Protein AF-X6KW00-F1 (afdb_monomer_lite)

Sequence (96 aa):
MMKRTTAAAILSAMPMTLWAMGDQPDPDGLLDIEGTLQQGTECPLIVTDSGTAFALSMGDRKWEAGQRVRVHGSLVEMSICMEGEGTIGVSDIDPL

pLDDT: mean 82.02, std 20.24, range [38.0, 98.69]

Secondary structure (DSSP, 8-state):
----PPPPP-----------TT-PPPTTS-EEEEEEEE--SSS-EEE-TT--EEEEE-TT----TT-EEEEEEEEESS-S---BS-EEEEEEEEE-

Foldseek 3Di:
DDDDDDDDDDDDDDDPDDDDPAFDQDPVQKTWAKAFWADDPQAIWGQHPVRAIEGEPQDPDDDDGRFIKIFIFHFDPDDPRCPTPGYGDTPDMGTD

Radius of gyration: 20.46 Å; chains: 1; bounding box: 64×25×53 Å

Structure (mmCIF, N/CA/C/O backbone):
data_AF-X6KW00-F1
#
_entry.id   AF-X6KW00-F1
#
loop_
_atom_site.group_PDB
_atom_site.id
_atom_site.type_symbol
_atom_site.label_atom_id
_atom_site.label_alt_id
_atom_site.label_comp_id
_atom_site.label_asym_id
_atom_site.label_entity_id
_atom_site.label_seq_id
_atom_site.pdbx_PDB_ins_code
_atom_site.Cartn_x
_atom_site.Cartn_y
_atom_site.Cartn_z
_atom_site.occupancy
_atom_site.B_iso_or_equiv
_atom_site.auth_seq_id
_atom_site.auth_comp_id
_atom_site.auth_asym_id
_atom_site.auth_atom_id
_atom_site.pdbx_PDB_model_num
ATOM 1 N N . MET A 1 1 ? 53.319 -12.204 39.450 1.00 47.81 1 MET A N 1
ATOM 2 C CA . MET A 1 1 ? 52.232 -12.633 38.539 1.00 47.81 1 MET A CA 1
ATOM 3 C C . MET A 1 1 ? 50.963 -12.872 39.353 1.00 47.81 1 MET A C 1
ATOM 5 O O . MET A 1 1 ? 51.083 -13.279 40.496 1.00 47.81 1 MET A O 1
ATOM 9 N N . MET A 1 2 ? 49.799 -12.601 38.750 1.00 46.34 2 MET A N 1
ATOM 10 C CA . MET A 1 2 ? 48.419 -12.703 39.268 1.00 46.34 2 MET A CA 1
ATOM 11 C C . MET A 1 2 ? 47.925 -11.658 40.287 1.00 46.34 2 MET A C 1
ATOM 13 O O . MET A 1 2 ? 48.181 -11.752 41.481 1.00 46.34 2 MET A O 1
ATOM 17 N N . LYS A 1 3 ? 47.055 -10.763 39.796 1.00 38.00 3 LYS A N 1
ATOM 18 C CA . LYS A 1 3 ? 45.714 -10.494 40.353 1.00 38.00 3 LYS A CA 1
ATOM 19 C C . LYS A 1 3 ? 44.872 -9.808 39.266 1.00 38.00 3 LYS A C 1
ATOM 21 O O . LYS A 1 3 ? 45.100 -8.649 38.944 1.00 38.00 3 LYS A O 1
ATOM 26 N N . ARG A 1 4 ? 43.96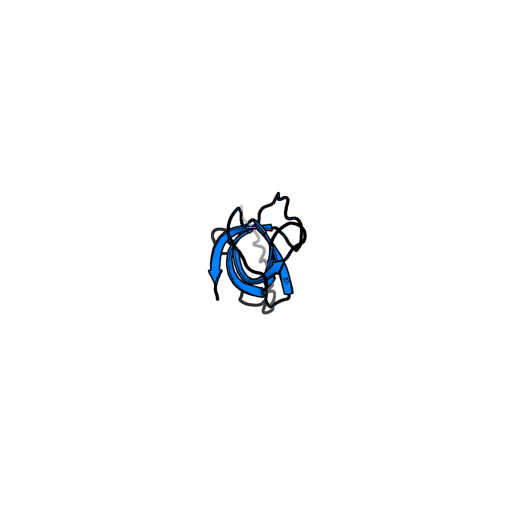3 -10.561 38.637 1.00 50.06 4 ARG A N 1
ATOM 27 C CA . ARG A 1 4 ? 42.912 -10.029 37.756 1.00 50.06 4 ARG A CA 1
ATOM 28 C C . ARG A 1 4 ? 41.625 -10.001 38.573 1.00 50.06 4 ARG A C 1
ATOM 30 O O . ARG A 1 4 ? 41.167 -11.051 39.010 1.00 50.06 4 ARG A O 1
ATOM 37 N N . THR A 1 5 ? 41.102 -8.806 38.811 1.00 47.25 5 THR A N 1
ATOM 38 C CA . THR A 1 5 ? 39.838 -8.577 39.514 1.00 47.25 5 THR A CA 1
ATOM 39 C C . THR A 1 5 ? 38.722 -8.522 38.476 1.00 47.25 5 THR A C 1
ATOM 41 O O . THR A 1 5 ? 38.764 -7.692 37.572 1.00 47.25 5 THR A O 1
ATOM 44 N N . THR A 1 6 ? 37.757 -9.432 38.576 1.00 48.53 6 THR A N 1
ATOM 45 C CA . THR A 1 6 ? 36.598 -9.528 37.680 1.00 48.53 6 THR A CA 1
ATOM 46 C C . THR A 1 6 ? 35.519 -8.544 38.133 1.00 48.53 6 THR A C 1
ATOM 48 O O . THR A 1 6 ? 35.079 -8.604 39.279 1.00 48.53 6 THR A O 1
ATOM 51 N N . ALA A 1 7 ? 35.094 -7.639 37.249 1.00 47.12 7 ALA A N 1
ATOM 52 C CA . ALA A 1 7 ? 33.946 -6.764 37.470 1.00 47.12 7 ALA A CA 1
ATOM 53 C C . ALA A 1 7 ? 32.648 -7.509 37.114 1.00 47.12 7 ALA A C 1
ATOM 55 O O . ALA A 1 7 ? 32.518 -8.037 36.011 1.00 47.12 7 ALA A O 1
ATOM 56 N N . ALA A 1 8 ? 31.701 -7.557 38.051 1.00 47.22 8 ALA A N 1
ATOM 57 C CA . ALA A 1 8 ? 30.345 -8.042 37.826 1.00 47.22 8 ALA A CA 1
ATOM 58 C C . ALA A 1 8 ? 29.494 -6.901 37.247 1.00 47.22 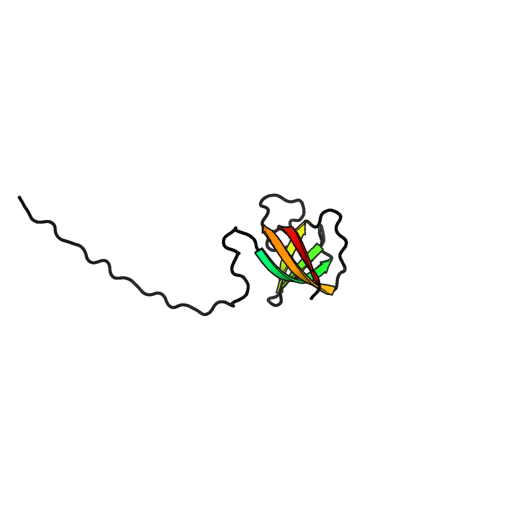8 ALA A C 1
ATOM 60 O O . ALA A 1 8 ? 29.296 -5.882 37.906 1.00 47.22 8 ALA A O 1
ATOM 61 N N . ALA A 1 9 ? 29.009 -7.064 36.015 1.00 48.38 9 ALA A N 1
ATOM 62 C CA . ALA A 1 9 ? 28.032 -6.164 35.413 1.00 48.38 9 ALA A CA 1
ATOM 63 C C . ALA A 1 9 ? 26.620 -6.637 35.785 1.00 48.38 9 ALA A C 1
ATOM 65 O O . ALA A 1 9 ? 26.226 -7.766 35.497 1.00 48.38 9 ALA A O 1
ATOM 66 N N . ILE A 1 10 ? 25.887 -5.762 36.465 1.00 55.56 10 ILE A N 1
ATOM 67 C CA . ILE A 1 10 ? 24.501 -5.946 36.890 1.00 55.56 10 ILE A CA 1
ATOM 68 C C . ILE A 1 10 ? 23.615 -5.820 35.642 1.00 55.56 10 ILE A C 1
ATOM 70 O O . ILE A 1 10 ? 23.523 -4.739 35.062 1.00 55.56 10 ILE A O 1
ATOM 74 N N . LEU A 1 11 ? 22.975 -6.917 35.221 1.00 47.75 11 LEU A N 1
ATOM 75 C CA . LEU A 1 11 ? 21.908 -6.881 34.218 1.00 47.75 11 LEU A CA 1
ATOM 76 C C . LEU A 1 11 ? 20.708 -6.126 34.808 1.00 47.75 11 LEU A C 1
ATOM 78 O O . LEU A 1 11 ? 20.015 -6.641 35.684 1.00 47.75 11 LEU A O 1
ATOM 82 N N . SER A 1 12 ? 20.455 -4.909 34.326 1.00 48.84 12 SER A N 1
ATOM 83 C CA . SER A 1 12 ? 19.164 -4.248 34.529 1.00 48.84 12 SER A CA 1
ATOM 84 C C . SER A 1 12 ? 18.145 -4.860 33.575 1.00 48.84 12 SER A C 1
ATOM 86 O O . SER A 1 12 ? 18.225 -4.671 32.365 1.00 48.84 12 SER A O 1
ATOM 88 N N . ALA A 1 13 ? 17.192 -5.603 34.134 1.00 57.00 13 ALA A N 1
ATOM 89 C CA . ALA A 1 13 ? 15.978 -6.012 33.448 1.00 57.00 13 ALA A CA 1
ATOM 90 C C . ALA A 1 13 ? 15.081 -4.779 33.256 1.00 57.00 13 ALA A C 1
ATOM 92 O O . ALA A 1 13 ? 14.555 -4.237 34.228 1.00 57.00 13 ALA A O 1
ATOM 93 N N . MET A 1 14 ? 14.925 -4.320 32.014 1.00 53.50 14 MET A N 1
ATOM 94 C CA . MET A 1 14 ? 13.899 -3.337 31.667 1.00 53.50 14 MET A CA 1
ATOM 95 C C . MET A 1 14 ? 12.588 -4.068 31.334 1.00 53.50 14 MET A C 1
ATOM 97 O O . MET A 1 14 ? 12.623 -5.095 30.652 1.00 53.50 14 MET A O 1
ATOM 101 N N . PRO A 1 15 ? 11.441 -3.587 31.841 1.00 52.47 15 PRO A N 1
ATOM 102 C CA . PRO A 1 15 ? 10.159 -4.264 31.705 1.00 52.47 15 PRO A CA 1
ATOM 103 C C . PRO A 1 15 ? 9.643 -4.197 30.262 1.00 52.47 15 PRO A C 1
ATOM 105 O O . PRO A 1 15 ? 9.578 -3.125 29.666 1.00 52.47 15 PRO A O 1
ATOM 108 N N . MET A 1 16 ? 9.243 -5.358 29.732 1.00 45.56 16 MET A N 1
ATOM 109 C CA . MET A 1 16 ? 8.469 -5.518 28.498 1.00 45.56 16 MET A CA 1
ATOM 110 C C . MET A 1 16 ? 7.105 -4.832 28.649 1.00 45.56 16 MET A C 1
ATOM 112 O O . MET A 1 16 ? 6.121 -5.445 29.065 1.00 45.56 16 MET A O 1
ATOM 116 N N . THR A 1 17 ? 7.023 -3.548 28.317 1.00 52.94 17 THR A N 1
ATOM 117 C CA . THR A 1 17 ? 5.748 -2.923 27.968 1.00 52.94 17 THR A CA 1
ATOM 118 C C . THR A 1 17 ? 5.274 -3.510 26.649 1.00 52.94 17 THR A C 1
ATOM 120 O O . THR A 1 17 ? 5.778 -3.168 25.588 1.00 52.94 17 THR A O 1
ATOM 123 N N . LEU A 1 18 ? 4.341 -4.449 26.782 1.00 51.50 18 LEU A N 1
ATOM 124 C CA . LEU A 1 18 ? 3.241 -4.806 25.890 1.00 51.50 18 LEU A CA 1
ATOM 125 C C . LEU A 1 18 ? 3.020 -3.819 24.715 1.00 51.50 18 LEU A C 1
ATOM 127 O O . LEU A 1 18 ? 2.132 -2.971 24.766 1.00 51.50 18 LEU A O 1
ATOM 131 N N . TRP A 1 19 ? 3.826 -3.917 23.658 1.00 51.91 19 TRP A N 1
ATOM 132 C CA . TRP A 1 19 ? 3.528 -3.307 22.362 1.00 51.91 19 TRP A CA 1
ATOM 133 C C . TRP A 1 19 ? 2.774 -4.315 21.499 1.00 51.91 19 TRP A C 1
ATOM 135 O O . TRP A 1 19 ? 3.012 -5.520 21.580 1.00 51.91 19 TRP A O 1
ATOM 145 N N . ALA A 1 20 ? 1.793 -3.802 20.760 1.00 53.28 20 ALA A N 1
ATOM 146 C CA . ALA A 1 20 ? 0.831 -4.556 19.976 1.00 53.28 20 ALA A CA 1
ATOM 147 C C . ALA A 1 20 ? 1.516 -5.624 19.110 1.00 53.28 20 ALA A C 1
ATOM 149 O O . ALA A 1 20 ? 2.384 -5.331 18.293 1.00 53.28 20 ALA A O 1
ATOM 150 N N . MET A 1 21 ? 1.112 -6.877 19.311 1.00 51.09 21 MET A N 1
ATOM 151 C CA . MET A 1 21 ? 1.476 -7.995 18.448 1.00 51.09 21 MET A CA 1
ATOM 152 C C . MET A 1 21 ? 0.762 -7.797 17.106 1.00 51.09 21 MET A C 1
ATOM 154 O O . MET A 1 21 ? -0.417 -8.124 16.995 1.00 51.09 21 MET A O 1
ATOM 158 N N . GLY A 1 22 ? 1.442 -7.208 16.124 1.00 53.38 22 GLY A N 1
ATOM 159 C CA . GLY A 1 22 ? 0.882 -7.010 14.783 1.00 53.38 22 GLY A CA 1
ATOM 160 C C . GLY A 1 22 ? 1.822 -6.400 13.745 1.00 53.38 22 GLY A C 1
ATOM 161 O O . GLY A 1 22 ? 1.496 -6.454 12.573 1.00 53.38 22 GLY A O 1
ATOM 162 N N . ASP A 1 23 ? 2.977 -5.865 14.146 1.00 58.84 23 ASP A N 1
ATOM 163 C CA . ASP A 1 23 ? 3.870 -5.127 13.237 1.00 58.84 23 ASP A CA 1
ATOM 164 C C . ASP A 1 23 ? 5.333 -5.571 13.408 1.00 58.84 23 ASP A C 1
ATOM 166 O O . ASP A 1 23 ? 6.249 -4.758 13.491 1.00 58.84 23 ASP A O 1
ATOM 170 N N . GLN A 1 24 ? 5.579 -6.873 13.603 1.00 55.16 24 GLN A N 1
ATOM 171 C CA . GLN A 1 24 ? 6.963 -7.343 13.666 1.00 55.16 24 GLN A CA 1
ATOM 172 C C . GLN A 1 24 ? 7.444 -7.587 12.232 1.00 55.16 24 GLN A C 1
ATOM 174 O O . GLN A 1 24 ? 6.875 -8.460 11.578 1.00 55.16 24 GLN A O 1
ATOM 179 N N . PRO A 1 25 ? 8.454 -6.843 11.736 1.00 53.81 25 PRO A N 1
ATOM 180 C CA . PRO A 1 25 ? 8.990 -7.070 10.402 1.00 53.81 25 PRO A CA 1
ATOM 181 C C . PRO A 1 25 ? 9.469 -8.519 10.298 1.00 53.81 25 PRO A C 1
ATOM 183 O O . PRO A 1 25 ? 10.087 -9.051 11.229 1.00 53.81 25 PRO A O 1
ATOM 186 N N . ASP A 1 26 ? 9.150 -9.153 9.176 1.00 58.38 26 ASP A N 1
ATOM 187 C CA . ASP A 1 26 ? 9.627 -10.481 8.818 1.00 58.38 26 ASP A CA 1
ATOM 188 C C . ASP A 1 26 ? 11.170 -10.505 8.922 1.00 58.38 26 ASP A C 1
ATOM 190 O O . ASP A 1 26 ? 11.809 -9.479 8.649 1.00 58.38 26 ASP A O 1
ATOM 194 N N . PRO A 1 27 ? 11.810 -11.616 9.343 1.00 54.94 27 PRO A N 1
ATOM 195 C CA . PRO A 1 27 ? 13.274 -11.728 9.408 1.00 54.94 27 PRO A CA 1
ATOM 196 C C . PRO A 1 27 ? 14.008 -11.305 8.126 1.00 54.94 27 PRO A C 1
ATOM 198 O O . PRO A 1 27 ? 15.174 -10.912 8.210 1.00 54.94 27 PRO A O 1
ATOM 201 N N . ASP A 1 28 ? 13.334 -11.323 6.976 1.00 60.69 28 ASP A N 1
ATOM 202 C CA . ASP A 1 28 ? 13.884 -10.876 5.695 1.00 60.69 28 ASP A CA 1
ATOM 203 C C . ASP A 1 28 ? 13.819 -9.344 5.483 1.00 60.69 28 ASP A C 1
ATOM 205 O O . ASP A 1 28 ? 14.198 -8.838 4.424 1.00 60.69 28 ASP A O 1
ATOM 209 N N . GLY A 1 29 ? 13.358 -8.580 6.481 1.00 70.12 29 GLY A N 1
ATOM 210 C CA . GLY A 1 29 ? 13.126 -7.135 6.373 1.00 70.12 29 GLY A CA 1
ATOM 211 C C . GLY A 1 29 ? 11.881 -6.788 5.553 1.00 70.12 29 GLY A C 1
ATOM 212 O O . GLY A 1 29 ? 11.721 -5.641 5.128 1.00 70.12 29 GLY A O 1
ATOM 213 N N . LEU A 1 30 ? 11.016 -7.778 5.319 1.00 81.56 30 LEU A N 1
ATOM 214 C CA . LEU A 1 30 ? 9.727 -7.598 4.671 1.00 81.56 30 LEU A CA 1
ATOM 215 C C . LEU A 1 30 ? 8.678 -7.186 5.709 1.00 81.56 30 LEU A C 1
ATOM 217 O O . LEU A 1 30 ? 8.632 -7.693 6.827 1.00 81.56 30 LEU A O 1
ATOM 221 N N . LEU A 1 31 ? 7.837 -6.237 5.335 1.00 90.56 31 LEU A N 1
ATOM 222 C CA . LEU A 1 31 ? 6.653 -5.846 6.076 1.00 90.56 31 LEU A CA 1
ATOM 223 C C . LEU A 1 31 ? 5.476 -6.709 5.626 1.00 90.56 31 LEU A C 1
ATOM 225 O O . LEU A 1 31 ? 5.315 -6.953 4.430 1.00 90.56 31 LEU A O 1
ATOM 229 N N . ASP A 1 32 ? 4.662 -7.124 6.591 1.00 94.50 32 ASP A N 1
ATOM 230 C CA . ASP A 1 32 ? 3.352 -7.743 6.399 1.00 94.50 32 ASP A CA 1
ATOM 231 C C . ASP A 1 32 ? 2.338 -6.898 7.178 1.00 94.50 32 ASP A C 1
ATOM 233 O O . ASP A 1 32 ? 2.321 -6.923 8.409 1.00 94.50 32 ASP A O 1
ATOM 237 N N . ILE A 1 33 ? 1.585 -6.058 6.464 1.00 95.88 33 ILE A N 1
ATOM 238 C CA . ILE A 1 33 ? 0.727 -5.031 7.066 1.00 95.88 33 ILE A CA 1
ATOM 239 C C . ILE A 1 33 ? -0.699 -5.181 6.557 1.00 95.88 33 ILE A C 1
ATOM 241 O O . ILE A 1 33 ? -0.955 -5.223 5.353 1.00 95.88 33 ILE A O 1
ATOM 245 N N . GLU A 1 34 ? -1.648 -5.175 7.488 1.00 98.06 34 GLU A N 1
ATOM 246 C CA . GLU A 1 34 ? -3.073 -5.104 7.186 1.00 98.06 34 GLU A CA 1
ATOM 247 C C . GLU A 1 34 ? -3.617 -3.688 7.337 1.00 98.06 34 GLU A C 1
ATOM 249 O O . GLU A 1 34 ? -3.236 -2.927 8.232 1.00 98.06 34 GLU A O 1
ATOM 254 N N . GLY A 1 35 ? -4.581 -3.345 6.490 1.00 98.19 35 GLY A N 1
ATOM 255 C CA . GLY A 1 35 ? -5.226 -2.047 6.567 1.00 98.19 35 GLY A CA 1
ATOM 256 C C . GLY A 1 35 ? -6.260 -1.821 5.482 1.00 98.19 35 GLY A C 1
ATOM 257 O O . GLY A 1 35 ? -6.593 -2.707 4.696 1.00 98.19 35 GLY A O 1
ATOM 258 N N . THR A 1 36 ? -6.790 -0.604 5.466 1.00 98.69 36 THR A N 1
ATOM 259 C CA . THR A 1 36 ? -7.742 -0.151 4.452 1.00 98.69 36 THR A CA 1
ATOM 260 C C . THR A 1 36 ? -7.022 0.709 3.429 1.00 98.69 36 THR A C 1
ATOM 262 O O . THR A 1 36 ? -6.327 1.660 3.795 1.00 98.69 36 THR A O 1
ATOM 265 N N . LEU A 1 37 ? -7.213 0.399 2.150 1.00 98.44 37 LEU A N 1
ATOM 266 C CA . LEU A 1 37 ? -6.694 1.203 1.058 1.00 98.44 37 LEU A CA 1
ATOM 267 C C . LEU A 1 37 ? -7.414 2.547 0.997 1.00 98.44 37 LEU A C 1
ATOM 269 O O . LEU A 1 37 ? -8.643 2.614 1.048 1.00 98.44 37 LEU A O 1
ATOM 273 N N . GLN A 1 38 ? -6.656 3.623 0.848 1.00 98.44 38 GLN A N 1
ATOM 274 C CA . GLN A 1 38 ? -7.189 4.968 0.676 1.00 98.44 38 GLN A CA 1
ATOM 275 C C . GLN A 1 38 ? -6.526 5.669 -0.505 1.00 98.44 38 GLN A C 1
ATOM 277 O O . GLN A 1 38 ? -5.413 5.344 -0.919 1.00 98.44 38 GLN A O 1
ATOM 282 N N . GLN A 1 39 ? -7.234 6.651 -1.053 1.00 97.69 39 GLN A N 1
ATOM 283 C CA . GLN A 1 39 ? -6.661 7.555 -2.036 1.00 97.69 39 GLN A CA 1
ATOM 284 C C . GLN A 1 39 ? -5.650 8.466 -1.338 1.00 97.69 39 GLN A C 1
ATOM 286 O O . GLN A 1 39 ? -6.042 9.243 -0.471 1.00 97.69 39 GLN A O 1
ATOM 291 N N . GLY A 1 40 ? -4.381 8.386 -1.734 1.00 96.00 40 GLY A N 1
ATOM 292 C CA . GLY A 1 40 ? -3.383 9.389 -1.372 1.00 96.00 40 GLY A CA 1
ATOM 293 C C . GLY A 1 40 ? -3.226 10.463 -2.445 1.00 96.00 40 GLY A C 1
ATOM 294 O O . GLY A 1 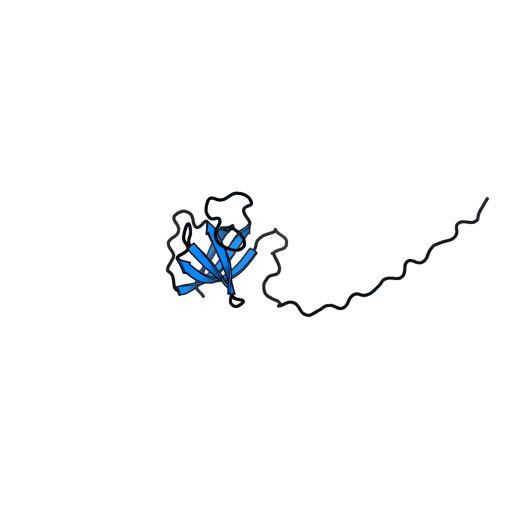40 ? -3.802 10.385 -3.540 1.00 96.00 40 GLY A O 1
ATOM 295 N N . THR A 1 41 ? -2.437 11.469 -2.098 1.00 95.81 41 THR A N 1
ATOM 296 C CA . THR A 1 41 ? -2.079 12.640 -2.902 1.00 95.81 41 THR A CA 1
ATOM 297 C C . THR A 1 41 ? -1.200 12.251 -4.085 1.00 95.81 41 THR A C 1
ATOM 299 O O . THR A 1 41 ? -1.416 12.725 -5.200 1.00 95.81 41 THR A O 1
ATOM 302 N N . GLU A 1 42 ? -0.220 11.381 -3.844 1.00 94.56 42 GLU A N 1
ATOM 303 C CA . GLU A 1 42 ? 0.752 10.941 -4.853 1.00 94.56 42 G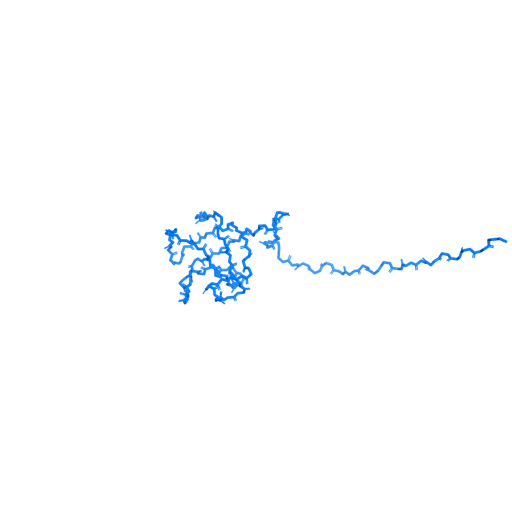LU A CA 1
ATOM 304 C C . GLU A 1 42 ? 0.477 9.504 -5.290 1.00 94.56 42 GLU A C 1
ATOM 306 O O . GLU A 1 42 ? 0.390 9.201 -6.479 1.00 94.56 42 GLU A O 1
ATOM 311 N N . CYS A 1 43 ? 0.315 8.622 -4.308 1.00 96.50 43 CYS A N 1
ATOM 312 C CA . CYS A 1 43 ? 0.148 7.190 -4.488 1.00 96.50 43 CYS A CA 1
ATOM 313 C C . CYS A 1 43 ? -0.944 6.686 -3.534 1.00 96.50 43 CYS A C 1
ATOM 315 O O . CYS A 1 43 ? -1.344 7.410 -2.623 1.00 96.50 43 CYS A O 1
ATOM 317 N N . PRO A 1 44 ? -1.457 5.464 -3.721 1.00 97.75 44 PRO A N 1
ATOM 318 C CA . PRO A 1 44 ? -2.428 4.880 -2.801 1.00 97.75 44 PRO A CA 1
ATOM 319 C C . PRO A 1 44 ? -1.816 4.737 -1.408 1.00 97.75 44 PRO A C 1
ATOM 321 O O . PRO A 1 44 ? -0.613 4.502 -1.287 1.00 97.75 44 PRO A O 1
ATOM 324 N N . LEU A 1 45 ? -2.637 4.839 -0.370 1.00 98.31 45 LEU A N 1
ATOM 325 C CA . LEU A 1 45 ? -2.218 4.608 1.010 1.00 98.31 45 LEU A CA 1
ATOM 326 C C . LEU A 1 45 ? -2.793 3.291 1.521 1.00 98.31 45 LEU A C 1
ATOM 328 O O . LEU A 1 45 ? -3.914 2.932 1.164 1.00 98.31 45 LEU A O 1
ATOM 332 N N . ILE A 1 46 ? -2.074 2.632 2.424 1.00 98.31 46 ILE A N 1
ATOM 333 C CA . ILE A 1 46 ? -2.664 1.699 3.385 1.00 98.31 46 ILE A CA 1
ATOM 334 C C . ILE A 1 46 ? -2.748 2.398 4.737 1.00 98.31 46 ILE A C 1
ATOM 336 O O . ILE A 1 46 ? -1.760 2.957 5.213 1.00 98.31 46 ILE A O 1
ATOM 340 N N . VAL A 1 47 ? -3.935 2.383 5.340 1.00 98.38 47 VAL A N 1
ATOM 341 C CA . VAL A 1 47 ? -4.151 2.883 6.700 1.00 98.38 47 VAL A CA 1
ATOM 342 C C . VAL A 1 47 ? -4.448 1.700 7.608 1.00 98.38 47 VAL A C 1
ATOM 344 O O . VAL A 1 47 ? -5.453 1.008 7.417 1.00 98.38 47 VAL A O 1
ATOM 347 N N . THR A 1 48 ? -3.558 1.453 8.566 1.00 97.88 48 THR A N 1
ATOM 348 C CA . THR A 1 48 ? -3.679 0.360 9.536 1.00 97.88 48 THR A CA 1
ATOM 349 C C . THR A 1 48 ? -4.817 0.624 10.522 1.00 97.88 48 THR A C 1
ATOM 351 O O . THR A 1 48 ? -5.306 1.749 10.655 1.00 97.88 48 THR A O 1
ATOM 354 N N . ASP A 1 49 ? -5.215 -0.392 11.289 1.00 95.75 49 ASP A N 1
ATOM 355 C CA . ASP A 1 49 ? -6.233 -0.232 12.340 1.00 95.75 49 ASP A CA 1
ATOM 356 C C . ASP A 1 49 ? -5.815 0.742 13.453 1.00 95.75 49 ASP A C 1
ATOM 358 O O . ASP A 1 49 ? -6.671 1.320 14.124 1.00 95.75 49 ASP A O 1
ATOM 362 N N . SER A 1 50 ? -4.508 0.953 13.650 1.00 95.44 50 SER A N 1
ATOM 363 C CA . SER A 1 50 ? -3.987 1.965 14.577 1.00 95.44 50 SER A CA 1
ATOM 364 C C . SER A 1 50 ? -4.038 3.387 14.011 1.00 95.44 50 SER A C 1
ATOM 366 O O . SER A 1 50 ? -3.724 4.334 14.731 1.00 95.44 50 SER A O 1
ATOM 368 N N . GLY A 1 51 ? -4.423 3.548 12.742 1.00 96.81 51 GLY A N 1
ATOM 369 C CA . GLY A 1 51 ? -4.452 4.825 12.033 1.00 96.81 51 GLY A CA 1
ATOM 370 C C . GLY A 1 51 ? -3.115 5.229 11.409 1.00 96.81 51 GLY A C 1
ATOM 371 O O . GLY A 1 51 ? -3.006 6.347 10.911 1.00 96.81 51 GLY A O 1
ATOM 372 N N . THR A 1 52 ? -2.108 4.351 11.420 1.00 97.50 52 THR A N 1
ATOM 373 C CA . THR A 1 52 ? -0.819 4.610 10.767 1.00 97.50 52 THR A CA 1
ATOM 374 C C . THR A 1 52 ? -0.992 4.517 9.256 1.00 97.50 52 THR A C 1
ATOM 376 O O . THR A 1 52 ? -1.625 3.580 8.772 1.00 97.50 52 THR A O 1
ATOM 379 N N . ALA A 1 53 ? -0.431 5.468 8.509 1.00 97.69 53 ALA A N 1
ATOM 380 C CA . ALA A 1 53 ? -0.541 5.511 7.056 1.00 97.69 53 ALA A CA 1
ATOM 381 C C . ALA A 1 53 ? 0.822 5.316 6.380 1.00 97.69 53 ALA A C 1
ATOM 383 O O . ALA A 1 53 ? 1.789 6.003 6.716 1.00 97.69 53 ALA A O 1
ATOM 384 N N . PHE A 1 54 ? 0.864 4.432 5.385 1.00 97.75 54 PHE A N 1
ATOM 385 C CA . PHE A 1 54 ? 2.013 4.239 4.500 1.00 97.75 54 PHE A CA 1
ATOM 386 C C . PHE A 1 54 ? 1.593 4.409 3.046 1.00 97.75 54 PHE A C 1
ATOM 388 O O . PHE A 1 54 ? 0.544 3.903 2.636 1.00 97.75 54 PHE A O 1
ATOM 395 N N . ALA A 1 55 ? 2.428 5.069 2.250 1.00 97.69 55 ALA A N 1
ATOM 396 C CA . ALA A 1 55 ? 2.254 5.096 0.808 1.00 97.69 55 ALA A CA 1
ATOM 397 C C . ALA A 1 55 ? 2.615 3.745 0.183 1.00 97.69 55 ALA A C 1
ATOM 399 O O . ALA A 1 55 ? 3.567 3.088 0.598 1.00 97.69 55 ALA A O 1
ATOM 400 N N . LEU A 1 56 ? 1.890 3.347 -0.859 1.00 97.44 56 LEU A N 1
ATOM 401 C CA . LEU A 1 56 ? 2.110 2.099 -1.579 1.00 97.44 56 LEU A CA 1
ATOM 402 C C . LEU A 1 56 ? 2.635 2.373 -2.988 1.00 97.44 56 LEU A C 1
ATOM 404 O O . LEU A 1 56 ? 1.941 2.936 -3.838 1.00 97.44 56 LEU A O 1
ATOM 408 N N . SER A 1 57 ? 3.843 1.897 -3.277 1.00 95.38 57 SER A N 1
ATOM 409 C CA . SER A 1 57 ? 4.346 1.821 -4.647 1.00 95.38 57 SER A CA 1
ATOM 410 C C . SER A 1 57 ? 3.767 0.575 -5.325 1.00 95.38 57 SER A C 1
ATOM 412 O O . SER A 1 57 ? 4.313 -0.528 -5.249 1.00 95.38 57 SER A O 1
ATOM 414 N N . MET A 1 58 ? 2.600 0.751 -5.949 1.00 91.50 58 MET A N 1
ATOM 415 C CA . MET A 1 58 ? 1.806 -0.336 -6.541 1.00 91.50 58 MET A CA 1
ATOM 416 C C . MET A 1 58 ? 2.242 -0.717 -7.965 1.00 91.50 58 MET A C 1
ATOM 418 O O . MET A 1 58 ? 1.890 -1.800 -8.440 1.00 91.50 58 MET A O 1
ATOM 422 N N . GLY A 1 59 ? 3.016 0.134 -8.649 1.00 88.56 59 GLY A N 1
ATOM 423 C CA . GLY A 1 59 ? 3.243 0.011 -10.093 1.00 88.56 59 GLY A CA 1
ATOM 424 C C . GLY A 1 59 ? 1.920 0.115 -10.859 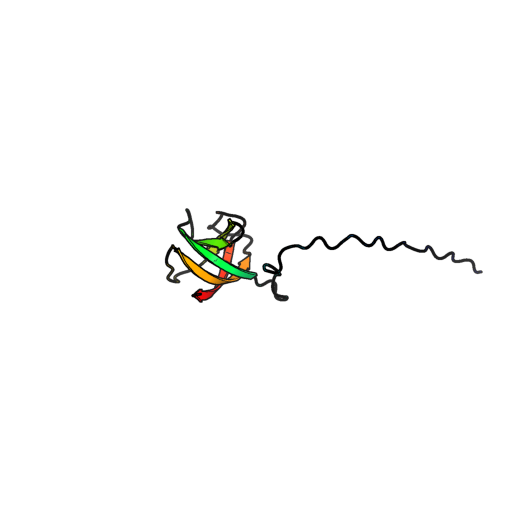1.00 88.56 59 GLY A C 1
ATOM 425 O O . GLY A 1 59 ? 1.079 0.943 -10.524 1.00 88.56 59 GLY A O 1
ATOM 426 N N . ASP A 1 60 ? 1.701 -0.772 -11.831 1.00 89.50 60 ASP A N 1
ATOM 427 C CA . ASP A 1 60 ? 0.476 -0.799 -12.650 1.00 89.50 60 ASP A CA 1
ATOM 428 C C . ASP A 1 60 ? -0.663 -1.647 -12.039 1.00 89.50 60 ASP A C 1
ATOM 430 O O . ASP A 1 60 ? -1.657 -1.956 -12.708 1.00 89.50 60 ASP A O 1
ATOM 434 N N . ARG A 1 61 ? -0.530 -2.080 -10.776 1.00 91.81 61 ARG A N 1
ATOM 435 C CA . ARG A 1 61 ? -1.556 -2.888 -10.101 1.00 91.81 61 ARG A CA 1
ATOM 436 C C . ARG A 1 61 ? -2.830 -2.080 -9.880 1.00 91.81 61 ARG A C 1
ATOM 438 O O . ARG A 1 61 ? -2.800 -0.923 -9.466 1.00 91.81 61 ARG A O 1
ATOM 445 N N . LYS A 1 62 ? -3.969 -2.729 -10.120 1.00 91.81 62 LYS A N 1
ATOM 446 C CA . LYS A 1 62 ? -5.287 -2.171 -9.810 1.00 91.81 62 LYS A CA 1
ATOM 447 C C . LYS A 1 62 ? -5.540 -2.237 -8.310 1.00 91.81 62 LYS A C 1
ATOM 449 O O . LYS A 1 62 ? -5.126 -3.190 -7.657 1.00 91.81 62 LYS A O 1
ATOM 454 N N . TRP A 1 63 ? -6.243 -1.239 -7.802 1.00 94.50 63 TRP A N 1
ATOM 455 C CA . TRP A 1 63 ? -6.611 -1.124 -6.400 1.00 94.50 63 TRP A CA 1
ATOM 456 C C . TRP A 1 63 ? -7.884 -0.288 -6.280 1.00 94.50 63 TRP A C 1
ATOM 458 O O . TRP A 1 63 ? -8.208 0.493 -7.180 1.00 94.50 63 TRP A O 1
ATOM 468 N N . GLU A 1 64 ? -8.599 -0.459 -5.173 1.00 95.50 64 GLU A N 1
ATOM 469 C CA . GLU A 1 64 ? -9.851 0.242 -4.908 1.00 95.50 64 GLU A CA 1
ATOM 470 C C . GLU A 1 64 ? -9.821 0.853 -3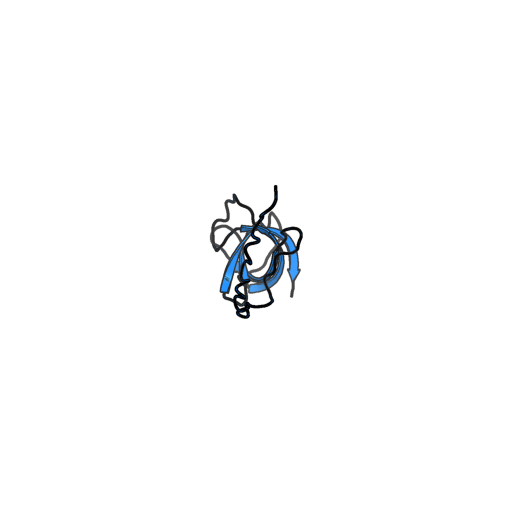.505 1.00 95.50 64 GLU A C 1
ATOM 472 O O . GLU A 1 64 ? -9.452 0.202 -2.526 1.00 95.50 64 GLU A O 1
ATOM 477 N N . ALA A 1 65 ? -10.198 2.128 -3.396 1.00 97.50 65 ALA A N 1
ATOM 478 C CA . ALA A 1 65 ? -10.295 2.794 -2.103 1.00 97.50 65 ALA A CA 1
ATOM 479 C C . ALA A 1 65 ? -11.419 2.177 -1.252 1.00 97.50 65 ALA A C 1
ATOM 481 O O . ALA A 1 65 ? -12.496 1.854 -1.752 1.00 97.50 65 ALA A O 1
ATOM 482 N N . GLY A 1 66 ? -11.174 2.053 0.051 1.00 98.19 66 GLY A N 1
ATOM 483 C CA . GLY A 1 66 ? -12.072 1.414 1.012 1.00 98.19 66 GLY A CA 1
ATOM 484 C C . GLY A 1 66 ? -11.908 -0.104 1.110 1.00 98.19 66 GLY A C 1
ATOM 485 O O . GLY A 1 66 ? -12.478 -0.707 2.017 1.00 98.19 66 GLY A O 1
ATOM 486 N N . GLN A 1 67 ? -11.124 -0.728 0.227 1.00 97.94 67 GLN A N 1
ATOM 487 C CA . GLN A 1 67 ? -10.849 -2.159 0.293 1.00 97.94 67 GLN A CA 1
ATOM 488 C C . GLN A 1 67 ? -9.898 -2.472 1.451 1.00 97.94 67 GLN A C 1
ATOM 490 O O . GLN A 1 67 ? -8.870 -1.812 1.615 1.00 97.94 67 GLN A O 1
ATOM 495 N N . ARG A 1 68 ? -10.220 -3.502 2.235 1.00 98.19 68 ARG A N 1
ATOM 496 C CA . ARG A 1 68 ? -9.324 -4.029 3.263 1.00 98.19 68 ARG A CA 1
ATOM 497 C C . ARG A 1 68 ? -8.418 -5.096 2.658 1.00 98.19 68 ARG A C 1
ATOM 499 O O . ARG A 1 68 ? -8.884 -5.951 1.906 1.00 98.19 68 ARG A O 1
ATOM 506 N N . VAL A 1 69 ? -7.129 -5.001 2.946 1.00 98.19 69 VAL A N 1
ATOM 507 C CA . VAL A 1 69 ? -6.097 -5.838 2.333 1.00 98.19 69 VAL A CA 1
ATOM 508 C C . VAL A 1 69 ? -5.006 -6.179 3.337 1.00 98.19 69 VAL A C 1
ATOM 510 O O . VAL A 1 69 ? -4.828 -5.475 4.337 1.00 98.19 69 VAL A O 1
ATOM 513 N N . ARG A 1 70 ? -4.249 -7.222 3.016 1.00 97.31 70 ARG A N 1
ATOM 514 C CA . ARG A 1 70 ? -2.925 -7.499 3.563 1.00 97.31 70 ARG A CA 1
ATOM 515 C C . ARG A 1 70 ? -1.883 -7.207 2.486 1.00 97.31 70 ARG A C 1
ATOM 517 O O . ARG A 1 70 ? -2.042 -7.631 1.344 1.00 97.31 70 ARG A O 1
ATOM 524 N N . VAL A 1 71 ? -0.848 -6.451 2.832 1.00 96.62 71 VAL A N 1
ATOM 525 C CA . VAL A 1 71 ? 0.237 -6.049 1.931 1.00 96.62 71 VAL A CA 1
ATOM 526 C C . VAL A 1 71 ? 1.542 -6.645 2.427 1.00 96.62 71 VAL A C 1
ATOM 528 O O . VAL A 1 71 ? 1.945 -6.396 3.561 1.00 96.62 71 VAL A O 1
ATOM 531 N N . HIS A 1 72 ? 2.238 -7.338 1.530 1.00 95.81 72 HIS A N 1
ATOM 532 C CA . HIS A 1 72 ? 3.610 -7.779 1.738 1.00 95.81 72 HIS A CA 1
ATOM 533 C C . HIS A 1 72 ? 4.565 -6.910 0.918 1.00 95.81 72 HIS A C 1
ATOM 535 O O . HIS A 1 72 ? 4.361 -6.717 -0.284 1.00 95.81 72 HIS A O 1
ATOM 541 N N . GLY A 1 73 ? 5.632 -6.394 1.523 1.00 94.88 73 GLY A N 1
ATOM 542 C CA . GLY A 1 73 ? 6.567 -5.506 0.825 1.00 94.88 73 GLY A CA 1
ATOM 543 C C . GLY A 1 73 ? 7.761 -5.087 1.669 1.00 94.88 73 GLY A C 1
ATOM 544 O O . GLY A 1 73 ? 8.073 -5.727 2.660 1.00 94.88 73 GLY A O 1
ATOM 545 N N . SER A 1 74 ? 8.442 -4.011 1.293 1.00 94.81 74 SER A N 1
ATOM 546 C CA . SER A 1 74 ? 9.534 -3.429 2.090 1.00 94.81 74 SER A CA 1
ATOM 547 C C . SER A 1 74 ? 9.530 -1.908 2.015 1.00 94.81 74 SER A C 1
ATOM 549 O O . SER A 1 74 ? 9.028 -1.331 1.049 1.00 94.81 74 SER A O 1
ATOM 551 N N . LEU A 1 75 ? 10.087 -1.240 3.031 1.00 93.88 75 LEU A N 1
ATOM 552 C CA . LEU A 1 75 ? 10.270 0.210 2.982 1.00 93.88 75 LEU A CA 1
ATOM 553 C C . LEU A 1 75 ? 11.293 0.581 1.909 1.00 93.88 75 LEU A C 1
ATOM 555 O O . LEU A 1 75 ? 12.364 -0.022 1.823 1.00 93.88 75 LEU A O 1
ATOM 559 N N . VAL A 1 76 ? 10.981 1.609 1.126 1.00 91.69 76 VAL A N 1
ATOM 560 C CA . VAL A 1 76 ? 11.920 2.189 0.162 1.00 91.69 76 VAL A CA 1
ATOM 561 C C . VAL A 1 76 ? 12.405 3.549 0.658 1.00 91.69 76 VAL A C 1
ATOM 563 O O . VAL A 1 76 ? 11.614 4.402 1.048 1.00 91.69 76 VAL A O 1
ATOM 566 N N . GLU A 1 77 ? 13.724 3.755 0.647 1.00 82.50 77 GLU A N 1
ATOM 567 C CA . GLU A 1 77 ? 14.340 4.987 1.168 1.00 82.50 77 GLU A CA 1
ATOM 568 C C . GLU A 1 77 ? 14.134 6.201 0.251 1.00 82.50 77 GLU A C 1
ATOM 570 O O . GLU A 1 77 ? 14.127 7.339 0.714 1.00 82.50 77 GLU A O 1
ATOM 575 N N . MET A 1 78 ? 13.981 5.976 -1.056 1.00 85.31 78 MET A N 1
ATOM 576 C CA . MET A 1 78 ? 13.749 7.029 -2.044 1.00 85.31 78 MET A CA 1
ATOM 577 C C . MET A 1 78 ? 12.545 6.679 -2.904 1.00 85.31 78 MET A C 1
ATOM 579 O O . MET A 1 78 ? 12.515 5.637 -3.561 1.00 85.31 78 MET A O 1
ATOM 583 N N . SER A 1 79 ? 11.568 7.577 -2.922 1.00 88.62 79 SER A N 1
ATOM 584 C CA . SER A 1 79 ? 10.314 7.408 -3.641 1.00 88.62 79 SER A CA 1
ATOM 585 C C . SER A 1 79 ? 9.756 8.764 -4.056 1.00 88.62 79 SER A C 1
ATOM 587 O O . SER A 1 79 ? 10.144 9.798 -3.521 1.00 88.62 79 SER A O 1
ATOM 589 N N . ILE A 1 80 ? 8.839 8.755 -5.021 1.00 91.06 80 ILE A N 1
ATOM 590 C CA . ILE A 1 80 ? 7.982 9.911 -5.316 1.00 91.06 80 ILE A CA 1
ATOM 591 C C . ILE A 1 80 ? 6.695 9.899 -4.480 1.00 91.06 80 ILE A C 1
ATOM 593 O O . ILE A 1 80 ? 5.922 10.836 -4.568 1.00 91.06 80 ILE A O 1
ATOM 597 N N . CYS A 1 81 ? 6.441 8.824 -3.729 1.00 94.31 81 CYS A N 1
ATOM 598 C CA . CYS A 1 81 ? 5.262 8.651 -2.886 1.00 94.31 81 CYS A CA 1
ATOM 599 C C . CYS A 1 81 ? 5.615 8.997 -1.428 1.00 94.31 81 CYS A C 1
ATOM 601 O O . CYS A 1 81 ? 5.804 8.106 -0.603 1.00 94.31 81 CYS A O 1
ATOM 603 N N . MET A 1 82 ? 5.777 10.274 -1.119 1.00 91.88 82 MET A N 1
ATOM 604 C CA . MET A 1 82 ? 6.324 10.760 0.150 1.00 91.88 82 MET A CA 1
ATOM 605 C C . MET A 1 82 ? 5.266 10.977 1.244 1.00 91.88 82 MET A C 1
ATOM 607 O O . MET A 1 82 ? 5.599 11.436 2.335 1.00 91.88 82 MET A O 1
ATOM 611 N N . GLU A 1 83 ? 3.997 10.677 0.973 1.00 95.81 83 GLU A N 1
ATOM 612 C CA . GLU A 1 83 ? 2.914 10.788 1.951 1.00 95.81 83 GLU A CA 1
ATOM 613 C C . GLU A 1 83 ? 2.939 9.674 3.018 1.00 95.81 83 GLU A C 1
ATOM 615 O O . GLU A 1 83 ? 3.097 8.493 2.711 1.00 95.81 83 GLU A O 1
ATOM 620 N N . GLY A 1 84 ? 2.709 10.049 4.281 1.00 95.25 84 GLY A N 1
ATOM 621 C CA . GLY A 1 84 ? 2.649 9.122 5.416 1.00 95.25 84 GLY A CA 1
ATOM 622 C C . GLY A 1 84 ? 4.003 8.889 6.093 1.00 95.25 84 GLY A C 1
ATOM 623 O O . GLY A 1 84 ? 4.911 9.712 5.998 1.00 95.25 84 GLY A O 1
ATOM 624 N N . GLU A 1 85 ? 4.125 7.766 6.802 1.00 95.12 85 GLU A N 1
ATOM 625 C CA . GLU A 1 85 ? 5.328 7.396 7.572 1.00 95.12 85 GLU A CA 1
ATOM 626 C C . GLU A 1 85 ? 6.452 6.810 6.698 1.00 95.12 85 GLU A C 1
ATOM 628 O O . GLU A 1 85 ? 7.588 6.641 7.141 1.00 95.12 85 GLU A O 1
ATOM 633 N N . GLY A 1 86 ? 6.146 6.488 5.443 1.00 94.81 86 GLY A N 1
ATOM 634 C CA . GLY A 1 86 ? 7.097 5.953 4.479 1.00 94.81 86 GLY A CA 1
ATOM 635 C C . GLY A 1 86 ? 6.398 5.334 3.277 1.00 94.81 86 GLY A C 1
ATOM 636 O O . GLY A 1 86 ? 5.172 5.207 3.245 1.00 94.81 86 GLY A O 1
ATOM 637 N N . THR A 1 87 ? 7.188 4.920 2.287 1.00 96.44 87 THR A N 1
ATOM 638 C CA . THR A 1 87 ? 6.681 4.177 1.132 1.00 96.44 87 THR A CA 1
ATOM 639 C C . THR A 1 87 ? 7.010 2.698 1.261 1.00 96.44 87 THR A C 1
ATOM 641 O O . THR A 1 87 ? 8.167 2.332 1.467 1.00 96.44 87 THR A O 1
ATOM 644 N N . ILE A 1 88 ? 6.019 1.849 1.023 1.00 96.25 88 ILE A N 1
ATOM 645 C CA . ILE A 1 88 ? 6.180 0.409 0.872 1.00 96.25 88 ILE A CA 1
ATOM 646 C C . ILE A 1 88 ? 6.248 0.076 -0.621 1.00 96.25 88 ILE A C 1
ATOM 648 O O . ILE A 1 88 ? 5.318 0.346 -1.386 1.00 96.25 88 ILE A O 1
ATOM 652 N N . GLY A 1 89 ? 7.354 -0.530 -1.045 1.00 95.69 89 GLY A N 1
ATOM 653 C CA . GLY A 1 89 ? 7.441 -1.249 -2.309 1.00 95.69 89 GLY A CA 1
ATOM 654 C C . GLY A 1 89 ? 6.652 -2.546 -2.197 1.00 95.69 89 GLY A C 1
ATOM 655 O O . GLY A 1 89 ? 7.074 -3.458 -1.489 1.00 95.69 89 GLY A O 1
ATOM 656 N N . VAL A 1 90 ? 5.494 -2.618 -2.854 1.00 95.88 90 VAL A N 1
ATOM 657 C CA . VAL A 1 90 ? 4.593 -3.768 -2.718 1.00 95.88 90 VAL A CA 1
ATOM 658 C C . VAL A 1 90 ? 5.165 -4.961 -3.480 1.00 95.88 90 VAL A C 1
ATOM 660 O O . VAL A 1 90 ? 5.400 -4.888 -4.686 1.00 95.88 90 VAL A O 1
ATOM 663 N N . SER A 1 91 ? 5.358 -6.079 -2.796 1.00 94.69 91 SER A N 1
ATOM 664 C CA . SER A 1 91 ? 5.684 -7.364 -3.415 1.00 94.69 91 SER A CA 1
ATOM 665 C C . SER A 1 91 ? 4.401 -8.122 -3.727 1.00 94.69 91 SER A C 1
ATOM 667 O O . SER A 1 91 ? 4.192 -8.501 -4.879 1.00 94.69 91 SER A O 1
ATOM 669 N N . ASP A 1 92 ? 3.507 -8.227 -2.745 1.00 94.88 92 ASP A N 1
ATOM 670 C CA . ASP A 1 92 ? 2.235 -8.940 -2.850 1.00 94.88 92 ASP A CA 1
ATOM 671 C C . ASP A 1 92 ? 1.104 -8.187 -2.125 1.00 94.88 92 ASP A C 1
ATOM 673 O O . ASP A 1 92 ? 1.363 -7.342 -1.260 1.00 94.88 92 ASP A O 1
ATOM 677 N N . ILE A 1 93 ? -0.141 -8.443 -2.526 1.00 95.88 93 ILE A N 1
ATOM 678 C CA . ILE A 1 93 ? -1.329 -7.816 -1.951 1.00 95.88 93 ILE A CA 1
ATOM 679 C C . ILE A 1 93 ? -2.541 -8.741 -2.078 1.00 95.88 93 ILE A C 1
ATOM 681 O O . ILE A 1 93 ? -2.974 -9.068 -3.185 1.00 95.88 93 ILE A O 1
ATOM 685 N N . ASP A 1 94 ? -3.136 -9.065 -0.934 1.00 96.25 94 ASP A N 1
ATOM 686 C CA . ASP A 1 94 ? -4.288 -9.952 -0.830 1.00 96.25 94 ASP A CA 1
ATOM 687 C C . ASP A 1 94 ? -5.512 -9.217 -0.259 1.00 96.25 94 ASP A C 1
ATOM 689 O O . ASP A 1 94 ? -5.393 -8.480 0.725 1.00 96.25 94 ASP A O 1
ATOM 693 N N . PRO A 1 95 ? -6.713 -9.404 -0.837 1.00 96.56 95 PRO A N 1
ATOM 694 C CA . PRO A 1 95 ? -7.956 -8.945 -0.226 1.00 96.56 95 PRO A CA 1
ATOM 695 C C . PRO A 1 95 ? -8.266 -9.716 1.066 1.00 96.56 95 PRO A C 1
ATOM 697 O O . PRO A 1 95 ? -8.044 -10.926 1.134 1.00 96.56 95 PRO A O 1
ATOM 700 N N . LEU A 1 96 ? -8.844 -9.018 2.051 1.00 94.31 96 LEU A N 1
ATOM 701 C CA . LEU A 1 96 ? -9.344 -9.595 3.308 1.00 94.31 96 LEU A CA 1
ATOM 702 C C . LEU A 1 96 ? -10.875 -9.674 3.350 1.00 94.31 96 LEU A C 1
ATOM 704 O O . LEU A 1 96 ? -11.537 -8.750 2.821 1.00 94.31 96 LEU A O 1
#